Protein AF-A0A835I4M4-F1 (afdb_monomer_lite)

InterPro domains:
  IPR001005 SANT/Myb domain [PS50090] (7-57)
  IPR001005 SANT/Myb domain [SM00717] (4-59)
  IPR009057 Homedomain-like superfamily [SSF46689] (2-58)
  IPR017930 Myb domain [PS51294] (1-61)
  IPR044597 Single myb histone 1-6 [PTHR46267] (1-65)
  IPR056302 ATP-dependent helicase CHD1-2/hrp3, HTH domain [PF23588] (7-37)

Foldseek 3Di:
DPDPDPDQDPLLVVLLVVLCVVPNDPVLVCSCPPPVNVVSCVVPHSVNSNVVVCVVVCVVPDPD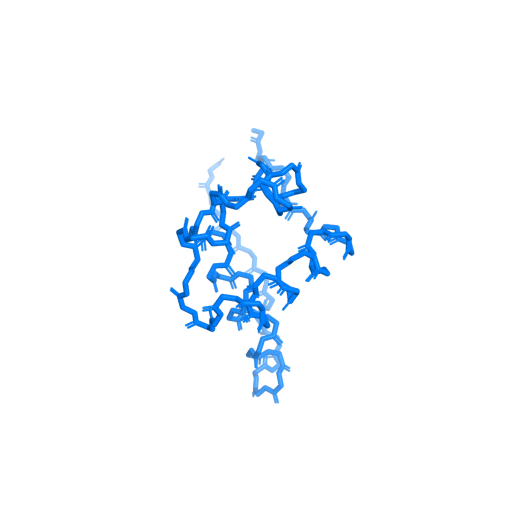PDDDDDDD

pLDDT: mean 74.75, std 19.16, range [33.41, 93.12]

Organism: NCBI:txid261450

Sequence (72 aa):
MGAPMQRWTEEEEAALKAGILKHGLGKWRIISKDPEFSSILCLSSNVDLKDKWRNMNVTTQYGSRRLAGRKT

Radius of gyration: 13.47 Å; chains: 1; bounding box: 33×23×31 Å

Structure (mmCIF, N/CA/C/O backbone):
data_AF-A0A835I4M4-F1
#
_entry.id   AF-A0A835I4M4-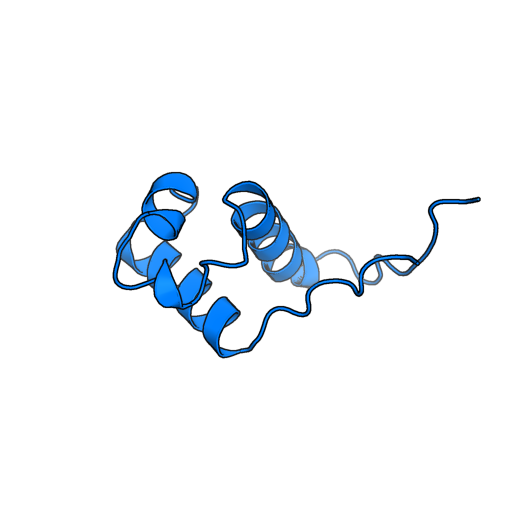F1
#
loop_
_atom_site.group_PDB
_atom_site.id
_atom_site.type_symbol
_atom_site.label_atom_id
_atom_site.label_alt_id
_atom_site.label_comp_id
_atom_site.label_asym_id
_atom_site.label_entity_id
_atom_site.label_seq_id
_atom_site.pdbx_PDB_ins_code
_atom_site.Cartn_x
_atom_site.Cartn_y
_atom_site.Cartn_z
_atom_site.occupancy
_atom_site.B_iso_or_equiv
_atom_site.auth_seq_id
_atom_site.auth_comp_id
_atom_site.auth_asym_id
_atom_site.auth_atom_id
_atom_site.pdbx_PDB_model_num
ATOM 1 N N . MET A 1 1 ? 19.723 4.452 -20.985 1.00 39.31 1 MET A N 1
ATOM 2 C CA . MET A 1 1 ? 19.252 5.119 -19.752 1.00 39.31 1 MET A CA 1
ATOM 3 C C . MET A 1 1 ? 18.437 4.108 -18.963 1.00 39.31 1 MET A C 1
ATOM 5 O O . MET A 1 1 ? 17.298 3.845 -19.320 1.00 39.31 1 MET A O 1
ATOM 9 N N . GLY A 1 2 ? 19.052 3.438 -17.985 1.00 46.88 2 GLY A N 1
ATOM 10 C CA . GLY A 1 2 ? 18.320 2.526 -17.106 1.00 46.88 2 GLY A CA 1
ATOM 11 C C . GLY A 1 2 ? 17.438 3.354 -16.184 1.00 46.88 2 GLY A C 1
ATOM 12 O O . GLY A 1 2 ? 17.964 4.186 -15.447 1.00 46.88 2 GLY A O 1
ATOM 13 N N . ALA A 1 3 ? 16.120 3.177 -16.279 1.00 40.88 3 ALA A N 1
ATOM 14 C CA . ALA A 1 3 ? 15.173 3.852 -15.405 1.00 40.88 3 ALA A CA 1
ATOM 15 C C . ALA A 1 3 ? 15.577 3.598 -13.940 1.00 40.88 3 ALA A C 1
ATOM 17 O O . ALA A 1 3 ? 15.867 2.449 -13.584 1.00 40.88 3 ALA A O 1
ATOM 18 N N . PRO A 1 4 ? 15.679 4.647 -13.107 1.00 48.00 4 PRO A N 1
ATOM 19 C CA . PRO A 1 4 ? 16.057 4.487 -11.715 1.00 48.00 4 PRO A CA 1
ATOM 20 C C . PRO A 1 4 ? 15.058 3.544 -11.048 1.00 48.00 4 PRO A C 1
ATOM 22 O O . PRO A 1 4 ? 13.852 3.733 -11.178 1.00 48.00 4 PRO A O 1
ATOM 25 N N . MET A 1 5 ? 15.578 2.516 -10.366 1.00 57.31 5 MET A N 1
ATOM 26 C CA . MET A 1 5 ? 14.803 1.634 -9.492 1.00 57.31 5 MET A CA 1
ATOM 27 C C . MET A 1 5 ? 13.849 2.498 -8.681 1.00 57.31 5 MET A C 1
ATOM 29 O O . MET A 1 5 ? 14.312 3.333 -7.898 1.00 57.31 5 MET A O 1
ATOM 33 N N . GLN A 1 6 ? 12.550 2.335 -8.916 1.00 60.53 6 GLN A N 1
ATOM 34 C CA . GLN A 1 6 ? 11.536 3.105 -8.226 1.00 60.53 6 GLN A CA 1
ATOM 35 C C . GLN A 1 6 ? 11.659 2.794 -6.740 1.00 60.53 6 GLN A C 1
ATOM 37 O O . GLN A 1 6 ? 11.389 1.683 -6.274 1.00 60.53 6 GLN A O 1
ATOM 42 N N . ARG A 1 7 ? 12.221 3.758 -6.012 1.00 70.62 7 ARG A N 1
ATOM 43 C CA . ARG A 1 7 ? 12.377 3.661 -4.573 1.00 70.62 7 ARG A CA 1
ATOM 44 C C . ARG A 1 7 ? 10.987 3.858 -4.013 1.00 70.62 7 ARG A C 1
ATOM 46 O O . ARG A 1 7 ? 10.434 4.939 -4.139 1.00 70.62 7 ARG A O 1
ATOM 53 N N . TRP A 1 8 ? 10.457 2.795 -3.436 1.00 77.94 8 TRP A N 1
ATOM 54 C CA . TRP A 1 8 ? 9.253 2.874 -2.634 1.00 77.94 8 TRP A CA 1
ATOM 55 C C . TRP A 1 8 ? 9.461 3.912 -1.545 1.00 77.94 8 TRP A C 1
ATOM 57 O O . TRP A 1 8 ? 10.445 3.820 -0.801 1.00 77.94 8 TRP A O 1
ATOM 67 N N . THR A 1 9 ? 8.569 4.888 -1.485 1.00 84.50 9 THR A N 1
ATOM 68 C CA . THR A 1 9 ? 8.559 5.863 -0.398 1.00 84.50 9 THR A CA 1
ATOM 69 C C . THR A 1 9 ? 7.936 5.249 0.852 1.00 84.50 9 THR A C 1
ATOM 71 O O . THR A 1 9 ? 7.187 4.272 0.780 1.00 84.50 9 THR A O 1
ATOM 74 N N . GLU A 1 10 ? 8.222 5.831 2.015 1.00 85.00 10 GLU A N 1
ATOM 75 C CA . GLU A 1 10 ? 7.610 5.401 3.277 1.00 85.00 10 GLU A CA 1
ATOM 76 C C . GLU A 1 10 ? 6.076 5.496 3.220 1.00 85.00 10 GLU A C 1
ATOM 78 O O . GLU A 1 10 ? 5.384 4.644 3.775 1.00 85.00 10 GLU A O 1
ATOM 83 N N . GLU A 1 11 ? 5.541 6.475 2.481 1.00 88.06 11 GLU A N 1
ATOM 84 C CA . GLU A 1 11 ? 4.107 6.622 2.213 1.00 88.06 11 GLU A CA 1
ATOM 85 C C . GLU A 1 11 ? 3.550 5.443 1.406 1.00 88.06 11 GLU A C 1
ATOM 87 O O . GLU A 1 11 ? 2.530 4.869 1.789 1.00 88.06 11 GLU A O 1
ATOM 92 N N . GLU A 1 12 ? 4.228 5.023 0.332 1.00 86.88 12 GLU A N 1
ATOM 93 C CA . GLU A 1 12 ? 3.827 3.845 -0.449 1.00 86.88 12 GLU A CA 1
ATOM 94 C C . GLU A 1 12 ? 3.918 2.557 0.376 1.00 86.88 12 GLU A C 1
ATOM 96 O O . GLU A 1 12 ? 3.037 1.698 0.301 1.00 86.88 12 GLU A O 1
ATOM 101 N N . GLU A 1 13 ? 4.960 2.406 1.1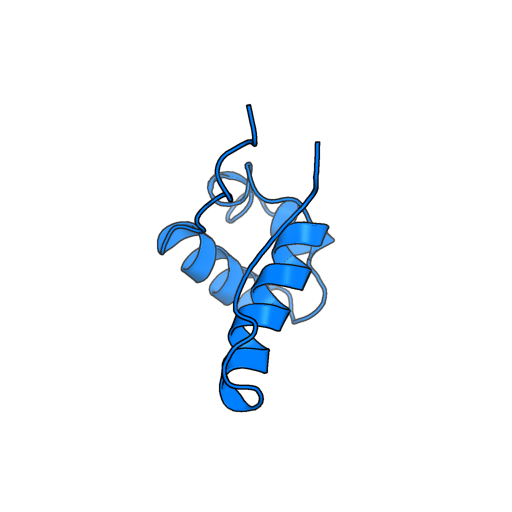95 1.00 89.00 13 GLU A N 1
ATOM 102 C CA . GLU A 1 13 ? 5.111 1.250 2.083 1.00 89.00 13 GLU A CA 1
ATOM 103 C C . GLU A 1 13 ? 4.025 1.211 3.164 1.00 89.00 13 GLU A C 1
ATOM 105 O O . GLU A 1 13 ? 3.497 0.134 3.470 1.00 89.00 13 GLU A O 1
ATOM 110 N N . ALA A 1 14 ? 3.672 2.367 3.728 1.00 90.81 14 ALA A N 1
ATOM 111 C CA . ALA A 1 14 ? 2.584 2.505 4.687 1.00 90.81 14 ALA A CA 1
ATOM 112 C C . ALA A 1 14 ? 1.230 2.205 4.034 1.00 90.81 14 ALA A C 1
ATOM 114 O O . ALA A 1 14 ? 0.465 1.408 4.579 1.00 90.81 14 ALA A O 1
ATOM 115 N N . ALA A 1 15 ? 0.967 2.750 2.843 1.00 91.25 15 ALA A N 1
ATOM 116 C CA . ALA A 1 15 ? -0.240 2.477 2.065 1.00 91.25 15 ALA A CA 1
ATOM 117 C C . ALA A 1 15 ? -0.353 0.994 1.694 1.00 91.25 15 ALA A C 1
ATOM 119 O O . ALA A 1 15 ? -1.427 0.405 1.800 1.00 91.25 15 ALA A O 1
ATOM 120 N N . LEU A 1 16 ? 0.759 0.348 1.333 1.00 90.56 16 LEU A N 1
ATOM 121 C CA . LEU A 1 16 ? 0.795 -1.088 1.068 1.00 90.56 16 LEU A CA 1
ATOM 122 C C . LEU A 1 16 ? 0.462 -1.903 2.323 1.00 90.56 16 LEU A C 1
ATOM 124 O O . LEU A 1 16 ? -0.381 -2.797 2.263 1.00 90.56 16 LEU A O 1
ATOM 128 N N . LYS A 1 17 ? 1.084 -1.596 3.468 1.00 90.88 17 LYS A N 1
ATOM 129 C CA . LYS A 1 17 ? 0.788 -2.268 4.747 1.00 90.88 17 LYS A CA 1
ATOM 130 C C . LYS A 1 17 ? -0.668 -2.058 5.170 1.00 90.88 17 LYS A C 1
ATOM 132 O O . LYS A 1 17 ? -1.332 -3.027 5.529 1.00 90.88 17 LYS A O 1
ATOM 137 N N . ALA A 1 18 ? -1.168 -0.827 5.086 1.00 92.75 18 ALA A N 1
ATOM 138 C CA . ALA A 1 18 ? -2.545 -0.476 5.419 1.00 92.75 18 ALA A CA 1
ATOM 139 C C . ALA A 1 18 ? -3.546 -1.161 4.479 1.00 92.75 18 ALA A C 1
ATOM 141 O O . ALA A 1 18 ? -4.517 -1.754 4.942 1.00 92.75 18 ALA A O 1
ATOM 142 N N . GLY A 1 19 ? -3.275 -1.173 3.174 1.00 92.00 19 GLY A N 1
ATOM 143 C CA . GLY A 1 19 ? -4.112 -1.843 2.186 1.00 92.00 19 GLY A CA 1
ATOM 144 C C . GLY A 1 19 ? -4.166 -3.353 2.381 1.00 92.00 19 GLY A C 1
ATOM 145 O O . GLY A 1 19 ? -5.240 -3.945 2.298 1.00 92.00 19 GLY A O 1
ATOM 146 N N . ILE A 1 20 ? -3.039 -3.983 2.714 1.00 91.12 20 ILE A N 1
ATOM 147 C CA . ILE A 1 20 ? -2.996 -5.402 3.088 1.00 91.12 20 ILE A CA 1
ATOM 148 C C . ILE A 1 20 ? -3.784 -5.661 4.369 1.00 91.12 20 ILE A C 1
ATOM 150 O O . ILE A 1 20 ? -4.493 -6.661 4.440 1.00 91.12 20 ILE A O 1
ATOM 154 N N . LEU A 1 21 ? -3.658 -4.793 5.373 1.00 90.81 21 LEU A N 1
ATOM 155 C CA . LEU A 1 21 ? -4.377 -4.933 6.636 1.00 90.81 21 LEU A CA 1
ATOM 156 C C . LEU A 1 21 ? -5.894 -4.774 6.439 1.00 90.81 21 LEU A C 1
ATOM 158 O O . LEU A 1 21 ? -6.666 -5.503 7.053 1.00 90.81 21 LEU A O 1
ATOM 162 N N . LYS A 1 22 ? -6.313 -3.865 5.549 1.00 93.12 22 LYS A N 1
ATOM 163 C CA . LYS A 1 22 ? -7.719 -3.564 5.239 1.00 93.12 22 LYS A CA 1
ATOM 164 C C . LYS A 1 22 ? -8.379 -4.621 4.348 1.00 93.12 22 LYS A C 1
ATOM 166 O O . LYS A 1 22 ? -9.486 -5.057 4.639 1.00 93.12 22 LYS A O 1
ATOM 171 N N . HIS A 1 23 ? -7.718 -5.029 3.260 1.00 92.19 23 HIS A N 1
ATOM 172 C CA . HIS A 1 23 ? -8.286 -5.937 2.244 1.00 92.19 23 HIS A CA 1
ATOM 173 C C . HIS A 1 23 ? -7.850 -7.395 2.392 1.00 92.19 23 HIS A C 1
ATOM 175 O O . HIS A 1 23 ? -8.538 -8.302 1.922 1.00 92.19 23 HIS A O 1
ATOM 181 N N . GLY A 1 24 ? -6.693 -7.627 3.003 1.00 88.12 24 GLY A N 1
ATOM 182 C CA . GLY A 1 24 ? -6.060 -8.933 3.132 1.00 88.12 24 GLY A CA 1
ATOM 183 C C . GLY A 1 24 ? -4.860 -9.139 2.200 1.00 88.12 24 GLY A C 1
ATOM 184 O O . GLY A 1 24 ? -4.780 -8.631 1.075 1.00 88.12 24 GLY A O 1
ATOM 185 N N . LEU A 1 25 ? -3.919 -9.961 2.667 1.00 87.69 25 LEU A N 1
ATOM 186 C CA . LEU A 1 25 ? -2.752 -10.418 1.909 1.00 87.69 25 LEU A CA 1
ATOM 187 C C . LEU A 1 25 ? -3.175 -11.092 0.595 1.00 87.69 25 LEU A C 1
ATOM 189 O O . LEU A 1 25 ? -4.071 -11.932 0.569 1.00 87.69 25 LEU A O 1
ATOM 193 N N . GLY A 1 26 ? -2.519 -10.744 -0.514 1.00 85.31 26 GLY A N 1
ATOM 194 C CA . GLY A 1 26 ? -2.823 -11.322 -1.830 1.00 85.31 26 GLY A CA 1
ATOM 195 C C . GLY A 1 26 ? -3.899 -10.578 -2.625 1.00 85.31 26 GLY A C 1
ATOM 196 O O . GLY A 1 26 ? -4.030 -10.806 -3.830 1.00 85.31 26 GLY A O 1
ATOM 197 N N . LYS A 1 27 ? -4.617 -9.625 -2.016 1.00 91.44 27 LYS A N 1
ATOM 198 C CA . LYS A 1 27 ? -5.603 -8.773 -2.701 1.00 91.44 27 LYS A CA 1
ATOM 199 C C . LYS A 1 27 ? -4.962 -7.563 -3.403 1.00 91.44 27 LYS A C 1
AT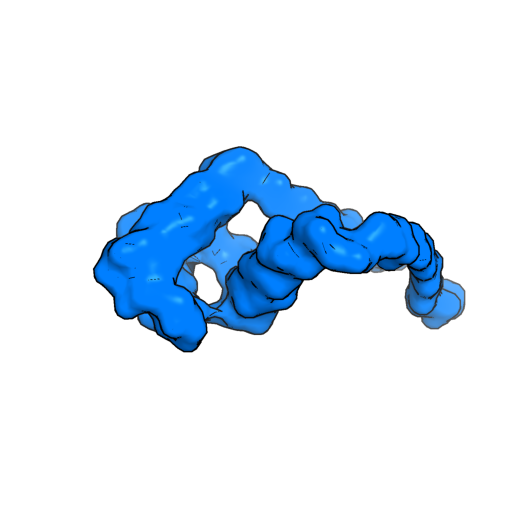OM 201 O O . LYS A 1 27 ? -5.548 -6.487 -3.445 1.00 91.44 27 LYS A O 1
ATOM 206 N N . TRP A 1 28 ? -3.794 -7.739 -4.030 1.00 90.44 28 TRP A N 1
ATOM 207 C CA . TRP A 1 28 ? -3.009 -6.666 -4.676 1.00 90.44 28 TRP A CA 1
ATOM 208 C C . TRP A 1 28 ? -3.805 -5.856 -5.696 1.00 90.44 28 TRP A C 1
ATOM 210 O O . TRP A 1 28 ? -3.726 -4.634 -5.731 1.00 90.44 28 TRP A O 1
ATOM 220 N N . ARG A 1 29 ? -4.618 -6.543 -6.507 1.00 89.94 29 ARG A N 1
ATOM 221 C CA . ARG A 1 29 ? -5.493 -5.903 -7.496 1.00 89.94 29 ARG A CA 1
ATOM 222 C C . ARG A 1 29 ? -6.544 -5.004 -6.839 1.00 89.94 29 ARG A C 1
ATOM 224 O O . ARG A 1 29 ? -6.911 -4.003 -7.436 1.00 89.94 29 ARG A O 1
ATOM 231 N N . ILE A 1 30 ? -7.046 -5.382 -5.663 1.00 90.88 30 ILE A N 1
ATOM 232 C CA . ILE A 1 30 ? -8.047 -4.598 -4.931 1.00 90.88 30 ILE A CA 1
ATOM 233 C C . ILE A 1 30 ? -7.362 -3.393 -4.291 1.00 90.88 30 ILE A C 1
ATOM 235 O O . ILE A 1 30 ? -7.794 -2.278 -4.527 1.00 90.88 30 ILE A O 1
ATOM 239 N N . ILE A 1 31 ? -6.236 -3.610 -3.608 1.00 90.06 31 ILE A N 1
ATOM 240 C CA . ILE A 1 31 ? -5.442 -2.556 -2.958 1.00 90.06 31 ILE A CA 1
ATOM 241 C C . ILE A 1 31 ? -4.986 -1.492 -3.969 1.00 90.06 31 ILE A C 1
ATOM 243 O O . ILE A 1 31 ? -5.098 -0.305 -3.704 1.00 90.06 31 ILE A O 1
ATOM 247 N N . SER A 1 32 ? -4.532 -1.907 -5.155 1.00 87.25 32 SER A N 1
ATOM 248 C CA . SER A 1 32 ? -4.111 -0.996 -6.232 1.00 87.25 32 SER A CA 1
ATOM 249 C C . SER A 1 32 ? -5.263 -0.169 -6.819 1.00 87.25 32 SER A C 1
ATOM 251 O O . SER A 1 32 ? -5.038 0.937 -7.299 1.00 87.25 32 SER A O 1
ATOM 253 N N . LYS A 1 33 ? -6.493 -0.701 -6.798 1.00 88.31 33 LYS A N 1
ATOM 254 C CA . LYS A 1 33 ? -7.700 -0.028 -7.310 1.00 88.31 33 LYS A CA 1
ATOM 255 C C . LYS A 1 33 ? -8.464 0.744 -6.240 1.00 88.31 33 LYS A C 1
ATOM 257 O O . LYS A 1 33 ? -9.448 1.403 -6.564 1.00 88.31 33 LYS A O 1
ATOM 262 N N . ASP A 1 34 ? -8.071 0.602 -4.984 1.00 88.88 34 ASP A N 1
ATOM 263 C CA . ASP A 1 34 ? -8.750 1.243 -3.877 1.00 88.88 34 ASP A CA 1
ATOM 264 C C . ASP A 1 34 ? -8.429 2.741 -3.900 1.00 88.88 34 ASP A C 1
ATOM 266 O O . ASP A 1 34 ? -7.250 3.074 -3.882 1.00 88.88 34 ASP A O 1
ATOM 270 N N . PRO A 1 35 ? -9.419 3.647 -3.936 1.00 89.38 35 PRO A N 1
ATOM 271 C CA . PRO A 1 35 ? -9.170 5.086 -4.048 1.00 89.38 35 PRO A CA 1
ATOM 272 C C . PRO A 1 35 ? -8.347 5.665 -2.884 1.00 89.38 35 PRO A C 1
ATOM 274 O O . PRO A 1 35 ? -7.687 6.691 -3.054 1.00 89.38 35 PRO A O 1
ATOM 277 N N . GLU A 1 36 ? -8.351 5.007 -1.720 1.00 88.00 36 GLU A N 1
ATOM 278 C CA . GLU A 1 36 ? -7.578 5.404 -0.538 1.00 88.00 36 GLU A CA 1
ATOM 279 C C . GLU A 1 36 ? -6.076 5.161 -0.735 1.00 88.00 36 GLU A C 1
ATOM 281 O O . GLU A 1 36 ? -5.251 5.945 -0.271 1.00 88.00 36 GLU A O 1
ATOM 286 N N . PHE A 1 37 ? -5.711 4.106 -1.473 1.00 88.50 37 PHE A N 1
ATOM 287 C CA . PHE A 1 37 ? -4.313 3.730 -1.70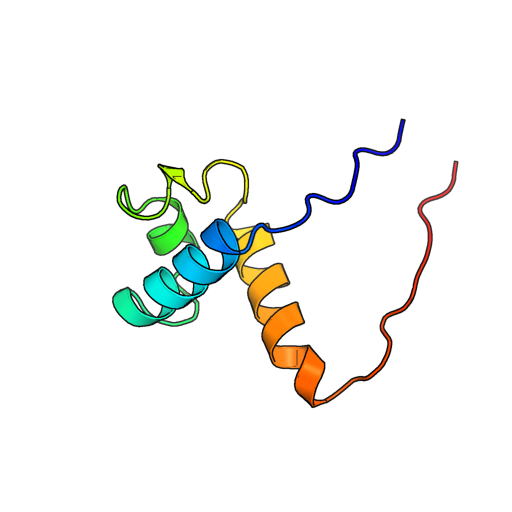2 1.00 88.50 37 PHE A CA 1
ATOM 288 C C . PHE A 1 37 ? -3.848 3.981 -3.133 1.00 88.50 37 PHE A C 1
ATOM 290 O O . PHE A 1 37 ? -2.656 4.164 -3.350 1.00 88.50 37 PHE A O 1
ATOM 297 N N . SER A 1 38 ? -4.749 4.035 -4.113 1.00 86.94 38 SER A N 1
ATOM 298 C CA . SER A 1 38 ? -4.427 4.196 -5.532 1.00 86.94 38 SER A CA 1
ATOM 299 C C . SER A 1 38 ? -3.763 5.531 -5.817 1.00 86.94 38 SER A C 1
ATOM 301 O O . SER A 1 38 ? -2.988 5.614 -6.753 1.00 86.94 38 SER A O 1
ATOM 303 N N . SER A 1 39 ? -4.048 6.569 -5.026 1.00 88.44 39 SER A N 1
ATOM 304 C CA . SER A 1 39 ? -3.391 7.876 -5.149 1.00 88.44 39 SER A CA 1
ATOM 305 C C . SER A 1 39 ? -1.903 7.794 -4.794 1.00 88.44 39 SER A C 1
ATOM 307 O O . SER A 1 39 ? -1.073 8.397 -5.464 1.00 88.44 39 SER A O 1
ATOM 309 N N . ILE A 1 40 ? -1.564 6.992 -3.781 1.00 88.19 40 ILE A N 1
ATOM 310 C CA . ILE A 1 40 ? -0.193 6.808 -3.286 1.00 88.19 40 ILE A CA 1
ATOM 311 C C . ILE A 1 40 ? 0.533 5.753 -4.133 1.00 88.19 40 ILE A C 1
ATOM 313 O O . ILE A 1 40 ? 1.661 5.947 -4.562 1.00 88.19 40 ILE A O 1
ATOM 317 N N . LEU A 1 41 ? -0.156 4.656 -4.445 1.00 86.50 41 LEU A N 1
ATOM 318 C CA . LEU A 1 41 ? 0.335 3.517 -5.217 1.00 86.50 41 LEU A CA 1
ATOM 319 C C . LEU A 1 41 ? 0.113 3.680 -6.729 1.00 86.50 41 LEU A C 1
ATOM 321 O O . LEU A 1 41 ? 0.238 2.704 -7.463 1.00 86.50 41 LEU A O 1
ATOM 325 N N . CYS A 1 42 ? -0.231 4.875 -7.224 1.00 82.25 42 CYS A N 1
ATOM 326 C CA . CYS A 1 42 ? -0.531 5.098 -8.648 1.00 82.25 42 CYS A CA 1
ATOM 327 C C . CYS A 1 42 ? 0.650 4.752 -9.559 1.00 82.25 42 CYS A C 1
ATOM 329 O O . CYS A 1 42 ? 0.461 4.364 -10.711 1.00 82.25 42 CYS A O 1
ATOM 331 N N . LEU A 1 43 ? 1.865 4.882 -9.029 1.00 79.06 43 LEU A N 1
ATOM 332 C CA . LEU A 1 43 ? 3.104 4.585 -9.729 1.00 79.06 43 LEU A CA 1
ATOM 333 C C . LEU A 1 43 ? 3.546 3.120 -9.579 1.00 79.06 43 LEU A C 1
ATOM 335 O O . LEU A 1 43 ? 4.436 2.675 -10.297 1.00 79.06 43 LEU A O 1
ATOM 339 N N . SER A 1 44 ? 2.918 2.371 -8.672 1.00 80.44 44 SER A N 1
ATOM 340 C CA . SER A 1 44 ? 3.267 0.996 -8.325 1.00 80.44 44 SER A CA 1
ATOM 341 C C . SER A 1 44 ? 2.206 0.027 -8.862 1.00 80.44 44 SER A C 1
ATOM 343 O O . SER A 1 44 ? 1.043 0.051 -8.457 1.00 80.44 44 SER A O 1
ATOM 345 N N . SER A 1 45 ? 2.582 -0.871 -9.780 1.00 84.00 45 SER A N 1
ATOM 346 C CA . SER A 1 45 ? 1.630 -1.835 -10.344 1.00 84.00 45 SER A CA 1
ATOM 347 C C . SER A 1 45 ? 1.264 -2.932 -9.339 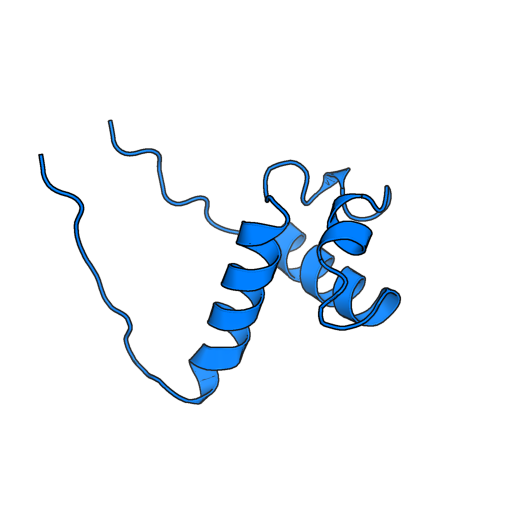1.00 84.00 45 SER A C 1
ATOM 349 O O . SER A 1 45 ? 1.964 -3.198 -8.363 1.00 84.00 45 SER A O 1
ATOM 351 N N . ASN A 1 46 ? 0.185 -3.667 -9.620 1.00 84.44 46 ASN A N 1
ATOM 352 C CA . ASN A 1 46 ? -0.199 -4.862 -8.857 1.00 84.44 46 ASN A CA 1
ATOM 353 C C . ASN A 1 46 ? 0.947 -5.887 -8.716 1.00 84.44 46 ASN A C 1
ATOM 355 O O . ASN A 1 46 ? 1.017 -6.600 -7.713 1.00 84.44 46 ASN A O 1
ATOM 359 N N . VAL A 1 47 ? 1.836 -5.950 -9.714 1.00 83.56 47 VAL A N 1
ATOM 360 C CA . VAL A 1 47 ? 3.022 -6.811 -9.700 1.00 83.56 47 VAL A CA 1
ATOM 361 C C . VAL A 1 47 ? 4.056 -6.260 -8.721 1.00 83.56 47 VAL A C 1
ATOM 363 O O . VAL A 1 47 ? 4.519 -7.007 -7.861 1.00 83.56 47 VAL A O 1
ATOM 366 N N . ASP A 1 48 ? 4.338 -4.957 -8.781 1.00 84.94 48 ASP A N 1
ATOM 367 C CA . ASP A 1 48 ? 5.271 -4.279 -7.878 1.00 84.94 48 ASP A CA 1
ATOM 368 C C . ASP A 1 48 ? 4.830 -4.392 -6.418 1.00 84.94 48 ASP A C 1
ATOM 370 O O . ASP A 1 48 ? 5.652 -4.689 -5.558 1.00 84.94 48 ASP A O 1
ATOM 374 N N . LEU A 1 49 ? 3.530 -4.260 -6.133 1.00 87.81 49 LEU A N 1
ATOM 375 C CA . LEU A 1 49 ? 2.955 -4.450 -4.795 1.00 87.81 49 LEU A CA 1
ATOM 376 C C . LEU A 1 49 ? 3.283 -5.834 -4.221 1.00 87.81 49 LEU A C 1
ATOM 378 O O . LEU A 1 49 ? 3.731 -5.963 -3.076 1.00 87.81 49 LEU A O 1
ATOM 382 N N . LYS A 1 50 ? 3.103 -6.881 -5.035 1.00 87.06 50 LYS A N 1
ATOM 383 C CA . LYS A 1 50 ? 3.421 -8.257 -4.644 1.00 87.06 50 LYS A CA 1
ATOM 384 C C . LYS A 1 50 ? 4.921 -8.431 -4.424 1.00 87.06 50 LYS A C 1
ATOM 386 O O . LYS A 1 50 ? 5.323 -9.016 -3.417 1.00 87.06 50 LYS A O 1
ATOM 391 N N . ASP A 1 51 ? 5.747 -7.976 -5.361 1.00 84.00 51 ASP A N 1
ATOM 392 C CA . ASP A 1 51 ? 7.198 -8.155 -5.287 1.00 84.00 51 ASP A CA 1
ATOM 393 C C . ASP A 1 51 ? 7.826 -7.337 -4.155 1.00 84.00 51 ASP A C 1
ATOM 395 O O . ASP A 1 51 ? 8.679 -7.853 -3.427 1.00 84.00 51 ASP A O 1
ATOM 399 N N . LYS A 1 52 ? 7.321 -6.130 -3.896 1.00 86.44 52 LYS A N 1
ATOM 400 C CA . LYS A 1 52 ? 7.693 -5.328 -2.733 1.00 86.44 52 LYS A CA 1
ATOM 401 C C . LYS A 1 52 ? 7.328 -6.025 -1.435 1.00 86.44 52 LYS A C 1
ATOM 403 O O . LYS A 1 52 ? 8.187 -6.142 -0.561 1.00 86.44 52 LYS A O 1
ATOM 408 N N . TRP A 1 53 ? 6.097 -6.525 -1.308 1.00 86.31 53 TRP A N 1
ATOM 409 C CA . TRP A 1 53 ? 5.683 -7.259 -0.114 1.00 86.31 53 TRP A CA 1
ATOM 410 C C . TRP A 1 53 ? 6.571 -8.478 0.123 1.00 86.31 53 TRP A C 1
ATOM 412 O O . TRP A 1 53 ? 7.060 -8.686 1.233 1.00 86.31 53 TRP A O 1
ATOM 422 N N . ARG A 1 54 ? 6.866 -9.248 -0.929 1.00 84.44 54 ARG A N 1
ATOM 423 C CA . ARG A 1 54 ? 7.803 -10.373 -0.842 1.00 84.44 54 ARG A CA 1
ATOM 424 C C . ARG A 1 54 ? 9.188 -9.925 -0.402 1.00 84.44 54 ARG A C 1
ATOM 426 O O . ARG A 1 54 ? 9.758 -10.585 0.453 1.00 84.44 54 ARG A O 1
ATOM 433 N N . ASN A 1 55 ? 9.716 -8.822 -0.925 1.00 79.62 55 ASN A N 1
ATOM 434 C CA . ASN A 1 55 ? 11.025 -8.313 -0.524 1.00 79.62 55 ASN A CA 1
ATOM 435 C C . ASN A 1 55 ? 11.045 -7.861 0.949 1.00 79.62 55 ASN A C 1
ATOM 437 O O . ASN A 1 55 ? 11.972 -8.201 1.677 1.00 79.62 55 ASN A O 1
ATOM 441 N N . MET A 1 56 ? 9.990 -7.180 1.413 1.00 76.00 56 MET A N 1
ATOM 442 C CA . MET A 1 56 ? 9.841 -6.784 2.821 1.00 76.00 56 MET A CA 1
ATOM 443 C C . MET A 1 56 ? 9.741 -7.994 3.763 1.00 76.00 56 MET A C 1
ATOM 445 O O . MET A 1 56 ? 10.329 -7.978 4.838 1.00 76.00 56 MET A O 1
ATOM 449 N N . ASN A 1 57 ? 9.038 -9.055 3.353 1.00 70.06 57 ASN A N 1
ATOM 450 C CA . ASN A 1 57 ? 8.832 -10.249 4.182 1.00 70.06 57 ASN A CA 1
ATOM 451 C C . ASN A 1 57 ? 9.986 -11.262 4.080 1.00 70.06 57 ASN A C 1
ATOM 453 O O . ASN A 1 57 ? 10.218 -12.012 5.018 1.00 70.06 57 ASN A O 1
ATOM 457 N N . VAL A 1 58 ? 10.736 -11.299 2.973 1.00 59.28 58 VAL A N 1
ATOM 458 C CA . VAL A 1 58 ? 11.899 -12.194 2.786 1.00 59.28 58 VAL A CA 1
ATOM 459 C C . VAL A 1 58 ? 13.166 -11.653 3.455 1.00 59.28 58 VAL A C 1
ATOM 461 O O . VAL A 1 58 ? 14.047 -12.445 3.796 1.00 59.28 58 VAL A O 1
ATOM 464 N N . THR A 1 59 ? 13.240 -10.346 3.724 1.00 51.75 59 THR A N 1
ATOM 465 C CA . THR A 1 59 ? 14.350 -9.721 4.469 1.00 51.75 59 THR A CA 1
ATOM 466 C C . THR A 1 59 ? 14.587 -10.345 5.854 1.00 51.75 59 THR A C 1
ATOM 468 O O . THR A 1 59 ? 15.691 -10.240 6.375 1.00 51.75 59 THR A O 1
ATOM 471 N N . THR A 1 60 ? 13.622 -11.080 6.426 1.00 47.94 60 THR A N 1
ATOM 472 C CA . THR A 1 60 ? 13.829 -11.815 7.687 1.00 47.94 60 THR A CA 1
ATOM 473 C C . THR A 1 60 ? 14.553 -13.167 7.549 1.00 47.94 60 THR A C 1
ATOM 475 O O . THR A 1 60 ? 14.907 -13.738 8.575 1.00 47.94 60 THR A O 1
ATOM 478 N N . GLN A 1 61 ? 14.776 -13.707 6.339 1.00 46.69 61 GLN A N 1
ATOM 479 C CA . GLN A 1 61 ? 15.361 -15.056 6.174 1.00 46.69 61 GLN A CA 1
ATOM 480 C C . GLN A 1 61 ? 16.521 -15.158 5.160 1.00 46.69 61 GLN A C 1
ATOM 482 O O . GLN A 1 61 ? 17.354 -16.046 5.300 1.00 46.69 61 GLN A O 1
ATOM 487 N N . TYR A 1 62 ? 16.645 -14.266 4.172 1.00 45.62 62 TYR A N 1
ATOM 488 C CA . TYR A 1 62 ? 17.797 -14.286 3.259 1.00 45.62 62 TYR A CA 1
ATOM 489 C C . TYR A 1 62 ? 18.469 -12.924 3.228 1.00 45.62 62 TYR A C 1
ATOM 491 O O . TYR A 1 62 ? 18.061 -12.022 2.493 1.00 45.62 62 TYR A O 1
ATOM 499 N N . GLY A 1 63 ? 19.537 -12.803 4.017 1.00 44.44 63 GLY A N 1
ATOM 500 C CA . GLY A 1 63 ? 20.527 -11.762 3.814 1.00 44.44 63 GLY A CA 1
ATOM 501 C C . GLY A 1 63 ? 20.908 -11.681 2.335 1.00 44.44 63 GLY A C 1
ATOM 502 O O . GLY A 1 63 ? 21.060 -12.693 1.653 1.00 44.44 63 GLY A O 1
ATOM 503 N N . SER A 1 64 ? 21.074 -10.457 1.844 1.00 49.16 64 SER A N 1
ATOM 504 C CA . SER A 1 64 ? 21.854 -10.200 0.636 1.00 49.16 64 SER A CA 1
ATOM 505 C C . SER A 1 64 ? 21.341 -10.861 -0.653 1.00 49.16 64 SER A C 1
ATOM 507 O O . SER A 1 64 ? 22.063 -11.636 -1.274 1.00 49.16 64 SER A O 1
ATOM 509 N N . ARG A 1 65 ? 20.200 -10.421 -1.207 1.00 43.72 65 ARG A N 1
ATOM 510 C CA . ARG A 1 65 ? 20.153 -10.282 -2.679 1.00 43.72 65 ARG A CA 1
ATOM 511 C C . ARG A 1 65 ? 20.709 -8.927 -3.076 1.00 43.72 65 ARG A C 1
ATOM 513 O O . ARG A 1 65 ? 20.009 -7.971 -3.390 1.00 43.72 65 ARG A O 1
ATOM 520 N N . ARG A 1 66 ? 22.035 -8.881 -3.002 1.00 46.16 66 ARG A N 1
ATOM 521 C CA . ARG A 1 66 ? 22.865 -7.905 -3.683 1.00 46.16 66 ARG A CA 1
ATOM 522 C C . ARG A 1 66 ? 22.775 -8.121 -5.200 1.00 46.16 66 ARG A C 1
ATOM 524 O O . ARG A 1 66 ? 22.958 -9.234 -5.668 1.00 46.16 66 ARG A O 1
ATOM 531 N N . LEU A 1 67 ? 22.628 -6.993 -5.893 1.00 48.41 67 LEU A N 1
ATOM 532 C CA . LEU A 1 67 ? 23.332 -6.606 -7.120 1.00 48.41 67 LEU A CA 1
ATOM 533 C C . LEU A 1 67 ? 23.014 -7.254 -8.485 1.00 48.41 67 LEU A C 1
ATOM 535 O O . LEU A 1 67 ? 23.008 -8.460 -8.676 1.00 48.41 67 LEU A O 1
ATOM 539 N N . ALA A 1 68 ? 22.998 -6.325 -9.450 1.00 42.59 68 ALA A N 1
ATOM 540 C CA . ALA A 1 68 ? 23.595 -6.395 -10.783 1.00 42.59 68 ALA A CA 1
ATOM 541 C C . ALA A 1 68 ? 22.787 -7.005 -11.941 1.00 42.59 68 ALA A C 1
ATOM 543 O O . ALA A 1 68 ? 22.651 -8.211 -12.095 1.00 42.59 68 ALA A O 1
ATOM 544 N N . GLY A 1 69 ? 22.461 -6.109 -12.879 1.00 41.09 69 GLY A N 1
ATOM 545 C CA . GLY A 1 69 ? 22.803 -6.325 -14.280 1.00 41.09 69 GLY A CA 1
ATOM 546 C C . GLY A 1 69 ? 21.665 -6.770 -15.189 1.00 41.09 69 GLY A C 1
ATOM 547 O O . GLY A 1 69 ? 21.326 -7.946 -15.261 1.00 41.09 69 GLY A O 1
ATOM 548 N N . ARG A 1 70 ? 21.219 -5.856 -16.053 1.00 40.41 70 ARG A N 1
ATOM 549 C CA . ARG A 1 70 ? 21.005 -6.228 -17.453 1.00 40.41 70 ARG A CA 1
ATOM 550 C C . ARG A 1 70 ? 21.964 -5.427 -18.321 1.00 40.41 70 ARG A C 1
ATOM 552 O O . ARG A 1 70 ? 21.888 -4.205 -18.374 1.00 40.41 70 ARG A O 1
ATOM 559 N N . LYS A 1 71 ? 22.898 -6.171 -18.920 1.00 36.50 71 LYS A N 1
ATOM 560 C CA . LYS A 1 71 ? 23.718 -5.791 -20.074 1.00 36.50 71 LYS A CA 1
ATOM 561 C C . LYS A 1 71 ? 22.818 -5.141 -21.132 1.00 36.50 71 LYS A C 1
ATOM 563 O O . LYS A 1 71 ? 21.775 -5.716 -21.436 1.00 36.50 71 LYS A O 1
ATOM 568 N N . THR A 1 72 ? 23.213 -3.985 -21.649 1.00 33.41 72 THR A N 1
ATOM 569 C CA . THR A 1 72 ? 24.005 -3.819 -22.887 1.00 33.41 72 THR A CA 1
ATOM 570 C C . THR A 1 72 ? 24.503 -2.389 -22.944 1.00 33.41 72 THR A C 1
ATOM 572 O O . THR A 1 72 ? 23.670 -1.492 -22.681 1.00 33.41 72 THR A O 1
#

Secondary structure (DSSP, 8-state):
-PPP-----HHHHHHHHHHHHHH-TT-HHHHHH-HHHHTTGGGS-HHHHHHHHHHHHHTTT-----------